Protein AF-A0A3M1L7I5-F1 (afdb_monomer_lite)

Sequence (144 aa):
MSPLSRLSFLVIAWKRLWTQRTLAVSIAVGMVVAVALGTSIPLYADAVNARRLRRELARDGRPPFALLFRYVGAWHGAVSWERYALLDDYLTAQGPATIGLPLRQTVRHVKTDNLQLFPATAAYADARRALGWVSLGFVTGFED

Structure (mmCIF, N/CA/C/O backbone):
data_AF-A0A3M1L7I5-F1
#
_entry.id   AF-A0A3M1L7I5-F1
#
loop_
_atom_site.group_PDB
_atom_site.id
_atom_site.type_symbol
_atom_site.label_atom_id
_atom_site.label_alt_id
_atom_site.label_comp_id
_atom_site.label_asym_id
_atom_site.label_entity_id
_atom_site.label_seq_id
_atom_site.pdbx_PDB_ins_code
_atom_site.Cartn_x
_atom_site.Cartn_y
_atom_site.Cartn_z
_atom_site.occupancy
_atom_site.B_iso_or_equiv
_atom_site.auth_seq_id
_atom_site.auth_comp_id
_atom_site.auth_asym_id
_atom_site.auth_atom_id
_atom_site.pdbx_PDB_model_num
ATOM 1 N N . MET A 1 1 ? 5.969 -11.773 49.114 1.00 52.16 1 MET A N 1
ATOM 2 C CA . MET A 1 1 ? 5.261 -10.472 49.213 1.00 52.16 1 MET A CA 1
ATOM 3 C C . MET A 1 1 ? 3.767 -10.743 49.129 1.00 52.16 1 MET A C 1
ATOM 5 O O . MET A 1 1 ? 3.302 -11.195 48.092 1.00 52.16 1 MET A O 1
ATOM 9 N N . SER A 1 2 ? 3.060 -10.609 50.251 1.00 52.78 2 SER A N 1
ATOM 10 C CA . SER A 1 2 ? 1.689 -11.096 50.441 1.00 52.78 2 SER A CA 1
ATOM 11 C C . SER A 1 2 ? 0.651 -10.326 49.598 1.00 52.78 2 SER A C 1
ATOM 13 O O . SER A 1 2 ? 0.789 -9.116 49.412 1.00 52.78 2 SER A O 1
ATOM 15 N N . PRO A 1 3 ? -0.415 -10.988 49.106 1.00 60.91 3 PRO A N 1
ATOM 16 C CA . PRO A 1 3 ? -1.470 -10.359 48.294 1.00 60.91 3 PRO A CA 1
ATOM 17 C C . PRO A 1 3 ? -2.248 -9.263 49.047 1.00 60.91 3 PRO A C 1
ATOM 19 O O . PRO A 1 3 ? -2.797 -8.355 48.427 1.00 60.91 3 PRO A O 1
ATOM 22 N N . LEU A 1 4 ? -2.225 -9.301 50.382 1.00 64.56 4 LEU A N 1
ATOM 23 C CA . LEU A 1 4 ? -2.857 -8.320 51.266 1.00 64.56 4 LEU A CA 1
ATOM 24 C C . LEU A 1 4 ? -2.199 -6.932 51.199 1.00 64.56 4 LEU A C 1
ATOM 26 O O . LEU A 1 4 ? -2.897 -5.930 51.329 1.00 64.56 4 LEU A O 1
ATOM 30 N N . SER A 1 5 ? -0.886 -6.836 50.942 1.00 66.88 5 SER A N 1
ATOM 31 C CA . SER A 1 5 ? -0.226 -5.523 50.871 1.00 66.88 5 SER A CA 1
ATOM 32 C C . SER A 1 5 ? -0.639 -4.744 49.621 1.00 66.88 5 SER A C 1
ATOM 34 O O . SER A 1 5 ? -0.869 -3.540 49.696 1.00 66.88 5 SER A O 1
ATOM 36 N N . ARG A 1 6 ? -0.819 -5.436 48.487 1.00 69.06 6 ARG A N 1
ATOM 37 C CA . ARG A 1 6 ? -1.236 -4.836 47.206 1.00 69.06 6 ARG A CA 1
ATOM 38 C C . ARG A 1 6 ? -2.614 -4.182 47.302 1.00 69.06 6 ARG A C 1
ATOM 40 O O . ARG A 1 6 ? -2.813 -3.100 46.757 1.00 69.06 6 ARG A O 1
ATOM 47 N N . LEU A 1 7 ? -3.535 -4.811 48.032 1.00 76.00 7 LEU A N 1
ATOM 48 C CA . LEU A 1 7 ? -4.880 -4.282 48.256 1.00 76.00 7 LEU A CA 1
ATOM 49 C C . LEU A 1 7 ? -4.852 -3.019 49.128 1.00 76.00 7 LEU A C 1
ATOM 51 O O . LEU A 1 7 ? -5.510 -2.035 48.794 1.00 76.00 7 LEU A O 1
ATOM 55 N N . SER A 1 8 ? -4.033 -2.993 50.184 1.00 75.44 8 SER A N 1
ATOM 56 C CA . SER A 1 8 ? -3.905 -1.818 51.060 1.00 75.44 8 SER A CA 1
ATOM 57 C C . SER A 1 8 ? -3.352 -0.590 50.333 1.00 75.44 8 SER A C 1
ATOM 59 O O . SER A 1 8 ? -3.867 0.514 50.515 1.00 75.44 8 SER A O 1
ATOM 61 N N . PHE A 1 9 ? -2.352 -0.766 49.461 1.00 77.19 9 PHE A N 1
ATOM 62 C CA . PHE A 1 9 ? -1.843 0.333 48.632 1.00 77.19 9 PHE A CA 1
ATOM 63 C C . PHE A 1 9 ? -2.921 0.904 47.700 1.00 77.19 9 PHE A C 1
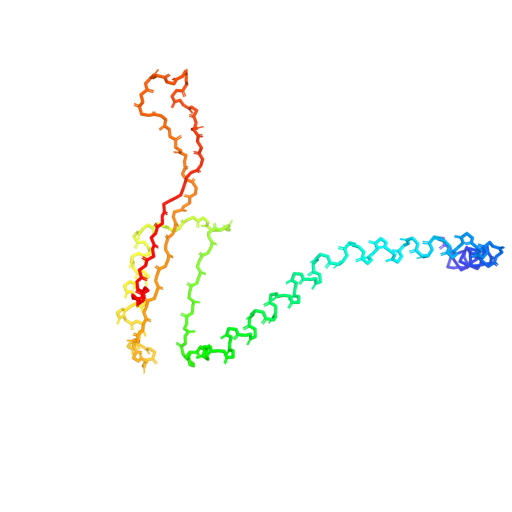ATOM 65 O O . PHE A 1 9 ? -3.021 2.124 47.559 1.00 77.19 9 PHE A O 1
ATOM 72 N N . LEU A 1 10 ? -3.762 0.043 47.115 1.00 78.44 10 LEU A N 1
ATOM 73 C CA . LEU A 1 10 ? -4.840 0.453 46.214 1.00 78.44 10 LEU A CA 1
ATOM 74 C C . LEU A 1 10 ? -5.903 1.296 46.936 1.00 78.44 10 LEU A C 1
ATOM 76 O O . LEU A 1 10 ? -6.328 2.334 46.432 1.00 78.44 10 LEU A O 1
ATOM 80 N N . VAL A 1 11 ? -6.286 0.888 48.149 1.00 79.62 11 VAL A N 1
ATOM 81 C CA . VAL A 1 11 ? -7.288 1.595 48.963 1.00 79.62 11 VAL A CA 1
ATOM 82 C C . VAL A 1 11 ? -6.779 2.970 49.409 1.00 79.62 11 VAL A C 1
ATOM 84 O O . VAL A 1 11 ? -7.521 3.952 49.356 1.00 79.62 11 VAL A O 1
ATOM 87 N N . ILE A 1 12 ? -5.506 3.074 49.805 1.00 79.06 12 ILE A N 1
ATOM 88 C CA . ILE A 1 12 ? -4.894 4.354 50.199 1.00 79.06 12 ILE A CA 1
ATOM 89 C C . ILE A 1 12 ? -4.791 5.297 48.992 1.00 79.06 12 ILE A C 1
ATOM 91 O O . ILE A 1 12 ? -5.131 6.477 49.106 1.00 79.06 12 ILE A O 1
ATOM 95 N N . ALA A 1 13 ? -4.379 4.785 47.828 1.00 77.62 13 ALA A N 1
ATOM 96 C CA . ALA A 1 13 ? -4.325 5.558 46.589 1.00 77.62 13 ALA A CA 1
ATOM 97 C C . ALA A 1 13 ? -5.715 6.069 46.173 1.00 77.62 13 ALA A C 1
ATOM 99 O O . ALA A 1 13 ? -5.861 7.245 45.838 1.00 77.62 13 ALA A O 1
ATOM 100 N N . TRP A 1 14 ? -6.744 5.223 46.275 1.00 79.69 14 TRP A N 1
ATOM 101 C CA . TRP A 1 14 ? -8.132 5.591 45.990 1.00 79.69 14 TRP A CA 1
ATOM 102 C C . TRP A 1 14 ? -8.645 6.698 46.918 1.00 79.69 14 TRP A C 1
ATOM 104 O O . TRP A 1 14 ? -9.191 7.705 46.460 1.00 79.69 14 TRP A O 1
ATOM 114 N N . LYS A 1 15 ? -8.412 6.559 48.229 1.00 79.75 15 LYS A N 1
ATOM 115 C CA . LYS A 1 15 ? -8.812 7.562 49.225 1.00 79.75 15 LYS A CA 1
ATOM 116 C C . LYS A 1 15 ? -8.095 8.897 48.994 1.00 79.75 15 LYS A C 1
ATOM 118 O O . LYS A 1 15 ? -8.724 9.947 49.087 1.00 79.75 15 LYS A O 1
ATOM 123 N N . ARG A 1 16 ? -6.811 8.857 48.616 1.00 77.62 16 ARG A N 1
ATOM 124 C CA . ARG A 1 16 ? -6.010 10.042 48.270 1.00 77.62 16 ARG A CA 1
ATOM 125 C C . ARG A 1 16 ? -6.534 10.753 47.018 1.00 77.62 16 ARG A C 1
ATOM 127 O O . ARG A 1 16 ? -6.605 11.981 47.021 1.00 77.62 16 ARG A O 1
ATOM 134 N N . LEU A 1 17 ? -6.957 10.004 45.995 1.00 76.81 17 LEU A N 1
ATOM 135 C CA . LEU A 1 17 ? -7.600 10.558 44.796 1.00 76.81 17 LEU A CA 1
AT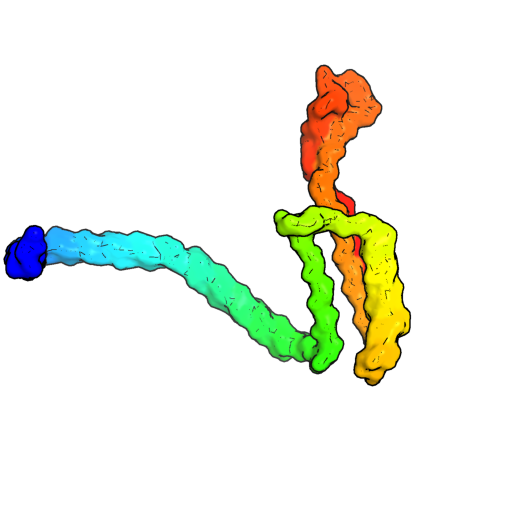OM 136 C C . LEU A 1 17 ? -8.891 11.320 45.146 1.00 76.81 17 LEU A C 1
ATOM 138 O O . LEU A 1 17 ? -9.171 12.377 44.587 1.00 76.81 17 LEU A O 1
ATOM 142 N N . TRP A 1 18 ? -9.659 10.799 46.107 1.00 75.25 18 TRP A N 1
ATOM 143 C CA . TRP A 1 18 ? -10.915 11.396 46.564 1.00 75.25 18 TRP A CA 1
ATOM 144 C C . TRP A 1 18 ? -10.746 12.657 47.418 1.00 75.25 18 TRP A C 1
ATOM 146 O O . TRP A 1 18 ? -11.664 13.475 47.450 1.00 75.25 18 TRP A O 1
ATOM 156 N N . THR A 1 19 ? -9.610 12.838 48.097 1.00 76.31 19 THR A N 1
ATOM 157 C CA . THR A 1 19 ? -9.334 14.042 48.900 1.00 76.31 19 THR A CA 1
ATOM 158 C C . THR A 1 19 ? -8.922 15.240 48.032 1.00 76.31 19 THR A C 1
ATOM 160 O O . THR A 1 19 ? -9.259 16.370 48.368 1.00 76.31 19 THR A O 1
ATOM 163 N N . GLN A 1 20 ? -8.258 15.020 46.888 1.00 80.31 20 GLN A N 1
ATOM 164 C CA . GLN A 1 20 ? -7.816 16.080 45.962 1.00 80.31 20 GLN A CA 1
ATOM 165 C C . GLN A 1 20 ? -8.598 16.056 44.637 1.00 80.31 20 GLN A C 1
ATOM 167 O O . GLN A 1 20 ? -8.030 15.899 43.555 1.00 80.31 20 GLN A O 1
ATOM 172 N N . ARG A 1 21 ? -9.925 16.219 44.725 1.00 79.94 21 ARG A N 1
ATOM 173 C CA . ARG A 1 21 ? -10.854 16.054 43.588 1.00 79.94 21 ARG A CA 1
ATOM 174 C C . ARG A 1 21 ? -10.548 16.964 42.398 1.00 79.94 21 ARG A C 1
ATOM 176 O O . ARG A 1 21 ? -10.619 16.511 41.264 1.00 79.94 21 ARG A O 1
ATOM 183 N N . THR A 1 22 ? -10.186 18.221 42.635 1.00 84.62 22 THR A N 1
ATOM 184 C CA . THR A 1 22 ? -9.917 19.194 41.561 1.00 84.62 22 THR A CA 1
ATOM 185 C C . THR A 1 22 ? -8.661 18.842 40.770 1.00 84.62 22 THR A C 1
ATOM 187 O O . THR A 1 22 ? -8.702 18.796 39.546 1.00 84.62 22 THR A O 1
ATOM 190 N N . LEU A 1 23 ? -7.566 18.507 41.458 1.00 85.19 23 LEU A N 1
ATOM 191 C CA . LEU A 1 23 ? -6.320 18.082 40.820 1.00 85.19 23 LEU A CA 1
ATOM 192 C C . LEU A 1 23 ? -6.500 16.766 40.051 1.00 85.19 23 LEU A C 1
ATOM 194 O O . LEU A 1 23 ? -6.039 16.646 38.918 1.00 85.19 23 LEU A O 1
ATOM 198 N N . ALA A 1 24 ? -7.206 15.799 40.646 1.00 86.81 24 ALA A N 1
ATOM 199 C CA . ALA A 1 24 ? -7.503 14.524 40.000 1.00 86.81 24 ALA A CA 1
ATOM 200 C C . ALA A 1 24 ? -8.321 14.713 38.710 1.00 86.81 24 ALA A C 1
ATOM 202 O O . ALA A 1 24 ? -8.017 14.087 37.696 1.00 86.81 24 ALA A O 1
ATOM 203 N N . VAL A 1 25 ? -9.310 15.615 38.724 1.00 88.44 25 VAL A N 1
ATOM 204 C CA . VAL A 1 25 ? -10.103 15.956 37.535 1.00 88.44 25 VAL A CA 1
ATOM 205 C C . VAL A 1 25 ? -9.241 16.626 36.465 1.00 88.44 25 VAL A C 1
ATOM 207 O O . VAL A 1 25 ? -9.309 16.215 35.311 1.00 88.44 25 VAL A O 1
ATOM 210 N N . SER A 1 26 ? -8.383 17.588 36.818 1.00 91.56 26 SER A N 1
ATOM 211 C CA . SER A 1 26 ? -7.495 18.243 35.843 1.00 91.56 26 SER A CA 1
ATOM 212 C C . SER A 1 26 ? -6.550 17.256 35.154 1.00 91.56 26 SER A C 1
ATOM 214 O O . SER A 1 26 ? -6.368 17.320 33.939 1.00 91.56 26 SER A O 1
ATOM 216 N N . ILE A 1 27 ? -5.987 16.303 35.906 1.00 91.44 27 ILE A N 1
ATOM 217 C CA . ILE A 1 27 ? -5.134 15.244 35.347 1.00 91.44 27 ILE A CA 1
ATOM 218 C C . ILE A 1 27 ? -5.949 14.323 34.432 1.00 91.44 27 ILE A C 1
ATOM 220 O O . ILE A 1 27 ? -5.493 13.996 33.338 1.00 91.44 27 ILE A O 1
ATOM 224 N N . ALA A 1 28 ? -7.161 13.935 34.838 1.00 92.81 28 ALA A N 1
ATOM 225 C CA . ALA A 1 28 ? -8.036 13.100 34.019 1.00 92.81 28 ALA A CA 1
ATOM 226 C C . ALA A 1 28 ? -8.408 13.787 32.695 1.00 92.81 28 ALA A C 1
ATOM 228 O O . ALA A 1 28 ? -8.316 13.169 31.637 1.00 92.81 28 ALA A O 1
ATOM 229 N N . VAL A 1 29 ? -8.757 15.077 32.734 1.00 96.62 29 VAL A N 1
ATOM 230 C CA . VAL A 1 29 ? -9.045 15.873 31.532 1.00 96.62 29 VAL A CA 1
ATOM 231 C C . VAL A 1 29 ? -7.811 15.961 30.635 1.00 96.62 29 VAL A C 1
ATOM 233 O O . VAL A 1 29 ? -7.917 15.698 29.440 1.00 96.62 29 VAL A O 1
ATOM 236 N N . GLY A 1 30 ? -6.633 16.250 31.197 1.00 96.19 30 GLY A N 1
ATOM 237 C CA . GLY A 1 30 ? -5.382 16.280 30.436 1.00 96.19 30 GLY A CA 1
ATOM 238 C C . GLY A 1 30 ? -5.069 14.944 29.756 1.00 96.19 30 GLY A C 1
ATOM 239 O O . GLY A 1 30 ? -4.708 14.921 28.582 1.00 96.19 30 GLY A O 1
ATOM 240 N N . MET A 1 31 ? -5.285 13.827 30.459 1.00 96.25 31 MET A N 1
ATOM 241 C CA . MET A 1 31 ? -5.107 12.476 29.921 1.00 96.25 31 MET A CA 1
ATOM 242 C C . MET A 1 31 ? -6.060 12.206 28.748 1.00 96.25 31 MET A C 1
ATOM 244 O O . MET A 1 31 ? -5.629 11.723 27.703 1.00 96.25 31 MET A O 1
ATOM 248 N N . VAL A 1 32 ? -7.343 12.554 28.892 1.00 97.12 32 VAL A N 1
ATOM 249 C CA . VAL A 1 32 ? -8.346 12.389 27.827 1.00 97.12 32 VAL A CA 1
ATOM 250 C C . VAL A 1 32 ? -7.984 13.229 26.607 1.00 97.12 32 VAL A C 1
ATOM 252 O O . VAL A 1 32 ? -8.001 12.714 25.492 1.00 97.12 32 VAL A O 1
ATOM 255 N N . VAL A 1 33 ? -7.608 14.495 26.806 1.00 97.62 33 VAL A N 1
ATOM 256 C CA . VAL A 1 33 ? -7.205 15.392 25.714 1.00 97.62 33 VAL A CA 1
ATOM 257 C C . VAL A 1 33 ? -5.962 14.858 25.000 1.00 97.62 33 VAL A C 1
ATOM 259 O O . VAL A 1 33 ? -5.947 14.806 23.773 1.00 97.62 33 VAL A O 1
ATOM 262 N N . ALA A 1 34 ? -4.947 14.399 25.736 1.00 97.00 34 ALA A N 1
ATOM 263 C CA . ALA A 1 34 ? -3.735 13.833 25.147 1.00 97.00 34 ALA A CA 1
ATOM 264 C C . ALA A 1 34 ? -4.033 12.589 24.290 1.00 97.00 34 ALA A C 1
ATOM 266 O O . ALA A 1 34 ? -3.553 12.484 23.160 1.00 97.00 34 ALA A O 1
ATOM 267 N N . VAL A 1 35 ? -4.869 11.673 24.790 1.00 96.81 35 VAL A N 1
ATOM 268 C CA . VAL A 1 35 ? -5.282 10.471 24.047 1.00 96.81 35 VAL A CA 1
ATOM 269 C C . VAL A 1 35 ? -6.126 10.837 22.825 1.00 96.81 35 VAL A C 1
ATOM 271 O O . VAL A 1 35 ? -5.900 10.296 21.742 1.00 96.81 35 VAL A O 1
ATOM 274 N N . ALA A 1 36 ? -7.065 11.775 22.961 1.00 96.50 36 ALA A N 1
ATOM 275 C CA . ALA A 1 36 ? -7.901 12.234 21.855 1.00 96.50 36 ALA A CA 1
ATOM 276 C C . ALA A 1 36 ? -7.057 12.857 20.734 1.00 96.50 36 ALA A C 1
ATOM 278 O O . ALA A 1 36 ? -7.234 12.518 19.566 1.00 96.50 36 ALA A O 1
ATOM 279 N N . LEU A 1 37 ? -6.090 13.712 21.077 1.00 96.38 37 LEU A N 1
ATOM 280 C CA . LEU A 1 37 ? -5.184 14.318 20.101 1.00 96.38 37 LEU A CA 1
ATOM 281 C C . LEU A 1 37 ? -4.279 13.274 19.434 1.00 96.38 37 LEU A C 1
ATOM 283 O O . LEU A 1 37 ? -4.147 13.282 18.212 1.00 96.38 37 LEU A O 1
ATOM 287 N N . GLY A 1 38 ? -3.713 12.343 20.209 1.00 95.31 38 GLY A N 1
ATOM 288 C CA . GLY A 1 38 ? -2.858 11.279 19.675 1.00 95.31 38 GLY A CA 1
ATOM 289 C C . GLY A 1 38 ? -3.596 10.313 18.742 1.00 95.31 38 GLY A C 1
ATOM 290 O O . GLY A 1 38 ? -3.018 9.826 17.772 1.00 95.31 38 GLY A O 1
ATOM 291 N N . THR A 1 39 ? -4.883 10.063 18.995 1.00 96.19 39 THR A N 1
ATOM 292 C CA . THR A 1 39 ? -5.707 9.150 18.184 1.00 96.19 39 THR A CA 1
ATOM 293 C C . THR A 1 39 ? -6.447 9.838 17.037 1.00 96.19 39 THR A C 1
ATOM 295 O O . THR A 1 39 ? -6.828 9.158 16.088 1.00 96.19 39 THR A O 1
ATOM 298 N N . SER A 1 40 ? -6.600 11.166 17.062 1.00 94.62 40 SER A N 1
ATOM 299 C CA . SER A 1 40 ? -7.318 11.933 16.033 1.00 94.62 40 SER A CA 1
ATOM 300 C C . SER A 1 40 ? -6.746 11.726 14.626 1.00 94.62 40 SER A C 1
ATOM 302 O O . SER A 1 40 ? -7.496 11.471 13.685 1.00 94.62 40 SER A O 1
ATOM 304 N N . ILE A 1 41 ? -5.414 11.757 14.481 1.00 92.81 41 ILE A N 1
ATOM 305 C CA . ILE A 1 41 ? -4.745 11.582 13.181 1.00 92.81 41 ILE A CA 1
ATOM 306 C C . ILE A 1 41 ? -5.022 10.192 12.577 1.00 92.81 41 ILE A C 1
ATOM 308 O O . ILE A 1 41 ? -5.550 10.140 11.462 1.00 92.81 41 ILE A O 1
ATOM 312 N N . PRO A 1 42 ? -4.713 9.065 13.256 1.00 93.75 42 PRO A N 1
ATOM 313 C CA . PRO A 1 42 ? -4.986 7.745 12.693 1.00 93.75 42 PRO A CA 1
ATOM 314 C C . PRO A 1 42 ? -6.487 7.476 12.505 1.00 93.75 42 PRO A C 1
ATOM 316 O O . PRO A 1 42 ? -6.851 6.899 11.484 1.00 93.75 42 PRO A O 1
ATOM 319 N N . LEU A 1 43 ? -7.366 7.942 13.407 1.00 93.56 43 LEU A N 1
ATOM 320 C CA . LEU A 1 43 ? -8.824 7.805 13.241 1.00 93.56 43 LEU A CA 1
ATOM 321 C C . LEU A 1 43 ? -9.343 8.548 12.008 1.00 93.56 43 LEU A C 1
ATOM 323 O O . LEU A 1 43 ? -10.157 8.012 11.256 1.00 93.56 43 LEU A O 1
ATOM 327 N N . TYR A 1 44 ? -8.876 9.777 11.782 1.00 92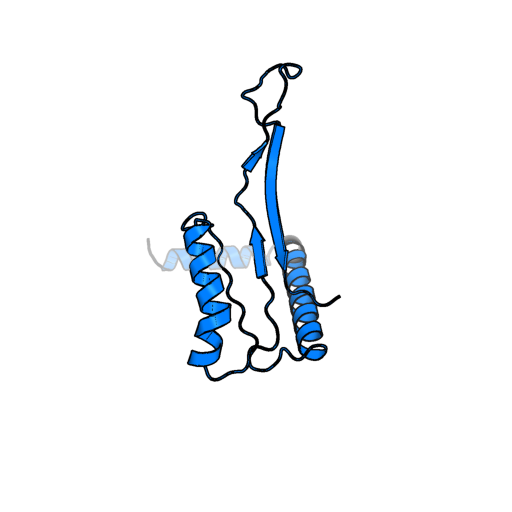.81 44 TYR A N 1
ATOM 328 C CA . TYR A 1 44 ? -9.241 10.545 10.596 1.00 92.81 44 TYR A CA 1
ATOM 329 C C . TYR A 1 44 ? -8.753 9.856 9.318 1.00 92.81 44 TYR A C 1
ATOM 331 O O . TYR A 1 44 ? -9.516 9.717 8.358 1.00 92.81 44 TYR A O 1
ATOM 339 N N . ALA A 1 45 ? -7.498 9.395 9.315 1.00 91.94 45 ALA A N 1
ATOM 340 C CA . ALA A 1 45 ? -6.917 8.688 8.181 1.00 91.94 45 ALA A CA 1
ATOM 341 C C . ALA A 1 45 ? -7.714 7.419 7.845 1.00 91.94 45 ALA A C 1
ATOM 343 O O . ALA A 1 45 ? -8.062 7.203 6.683 1.00 91.94 45 ALA A O 1
ATOM 344 N N . ASP A 1 46 ? -8.069 6.624 8.854 1.00 91.62 46 ASP A N 1
ATOM 345 C CA . ASP A 1 46 ? -8.873 5.415 8.681 1.00 91.62 46 ASP A CA 1
ATOM 346 C C . ASP A 1 46 ? -10.271 5.731 8.122 1.00 91.62 46 ASP A C 1
ATOM 348 O O . ASP A 1 46 ? -10.688 5.168 7.106 1.00 91.62 46 ASP A O 1
ATOM 352 N N . ALA A 1 47 ? -10.961 6.727 8.688 1.00 90.94 47 ALA A N 1
ATOM 353 C CA . ALA A 1 47 ? -12.292 7.131 8.238 1.00 90.94 47 ALA A CA 1
ATOM 354 C C . ALA A 1 47 ? -12.305 7.639 6.784 1.00 90.94 47 ALA A C 1
ATOM 356 O O . ALA A 1 47 ? -13.198 7.288 6.002 1.00 90.94 47 ALA A O 1
ATOM 357 N N . VAL A 1 48 ? -11.319 8.452 6.387 1.00 90.69 48 VAL A N 1
ATOM 358 C CA . VAL A 1 48 ? -11.207 8.945 5.005 1.00 90.69 48 VAL A CA 1
ATOM 359 C C . VAL A 1 48 ? -10.869 7.809 4.047 1.00 90.69 48 VAL A C 1
ATOM 361 O O . VAL A 1 48 ? -11.493 7.728 2.984 1.00 90.69 48 VAL A O 1
ATOM 364 N N . ASN A 1 49 ? -9.945 6.919 4.414 1.00 81.19 49 ASN A N 1
ATOM 365 C CA . ASN A 1 49 ? -9.566 5.770 3.592 1.00 81.19 49 ASN A CA 1
ATOM 366 C C . ASN A 1 49 ? -10.742 4.815 3.388 1.00 81.19 49 ASN A C 1
ATOM 368 O O . ASN A 1 49 ? -11.062 4.484 2.248 1.00 81.19 49 ASN A O 1
ATOM 372 N N . ALA A 1 50 ? -11.459 4.455 4.455 1.00 82.56 50 ALA A N 1
ATOM 373 C CA . ALA A 1 50 ? -12.649 3.614 4.375 1.00 82.56 50 ALA A CA 1
ATOM 374 C C . ALA A 1 50 ? -13.748 4.264 3.521 1.00 82.56 50 ALA A C 1
ATOM 376 O O . ALA A 1 50 ? -14.384 3.605 2.695 1.00 82.56 50 ALA A O 1
ATOM 377 N N . ARG A 1 51 ? -13.956 5.580 3.664 1.00 85.31 51 ARG A N 1
ATOM 378 C CA . ARG A 1 51 ? -14.933 6.321 2.856 1.00 85.31 51 ARG A CA 1
ATOM 379 C C . ARG A 1 51 ? -14.511 6.435 1.391 1.00 85.31 51 ARG A C 1
ATOM 381 O O . ARG A 1 51 ? -15.387 6.484 0.532 1.00 85.31 51 ARG A O 1
ATOM 388 N N . ARG A 1 52 ? -13.214 6.554 1.089 1.00 83.00 52 ARG A N 1
ATOM 389 C CA . ARG A 1 52 ? -12.705 6.514 -0.292 1.00 83.00 52 ARG A CA 1
ATOM 390 C C . ARG A 1 52 ? -12.906 5.123 -0.871 1.00 83.0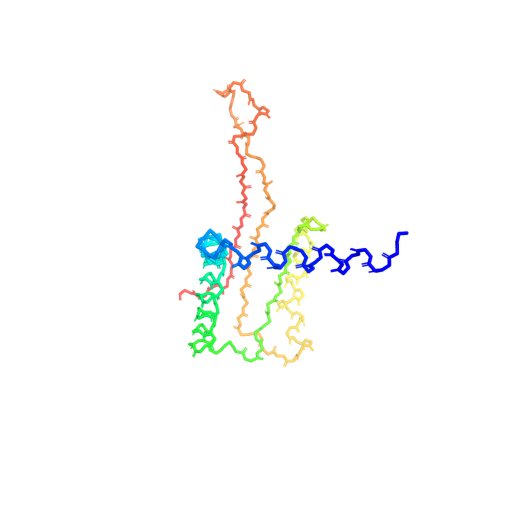0 52 ARG A C 1
ATOM 392 O O . ARG A 1 52 ? -13.599 5.007 -1.868 1.00 83.00 52 ARG A O 1
ATOM 399 N N . LEU A 1 53 ? -12.447 4.082 -0.181 1.00 79.69 53 LEU A N 1
ATOM 400 C CA . LEU A 1 53 ? -12.583 2.695 -0.621 1.00 79.69 53 LEU A CA 1
ATOM 401 C C . LEU A 1 53 ? -14.042 2.317 -0.913 1.00 79.69 53 LEU A C 1
ATOM 403 O O . LEU A 1 53 ? -14.330 1.783 -1.976 1.00 79.69 53 LEU A O 1
ATOM 407 N N . ARG A 1 54 ? -14.981 2.648 -0.016 1.00 80.75 54 ARG A N 1
ATOM 408 C CA . ARG A 1 54 ? -16.417 2.402 -0.239 1.00 80.75 54 ARG A CA 1
ATOM 409 C C . ARG A 1 54 ? -16.982 3.184 -1.425 1.00 80.75 54 ARG A C 1
ATOM 411 O O . ARG A 1 54 ? -17.853 2.669 -2.110 1.00 80.75 54 ARG A O 1
ATOM 418 N N . ARG A 1 55 ? -16.516 4.417 -1.655 1.00 80.50 55 ARG A N 1
ATOM 419 C CA . ARG A 1 55 ? -16.941 5.228 -2.806 1.00 80.50 55 ARG A CA 1
ATOM 420 C C . ARG A 1 55 ? -16.418 4.663 -4.121 1.00 80.50 55 ARG A C 1
ATOM 422 O O . ARG A 1 55 ? -17.198 4.600 -5.058 1.00 80.50 55 ARG A O 1
ATOM 429 N N . GLU A 1 56 ? -15.160 4.231 -4.165 1.00 75.56 56 GLU A N 1
ATOM 430 C CA . GLU A 1 56 ? -14.582 3.574 -5.345 1.00 75.56 56 GLU A CA 1
ATOM 431 C C . GLU A 1 56 ? -15.307 2.258 -5.642 1.00 75.56 56 GLU A C 1
ATOM 433 O O . GLU A 1 56 ? -15.759 2.051 -6.757 1.00 75.56 56 GLU A O 1
ATOM 438 N N . LEU A 1 57 ? -15.534 1.416 -4.624 1.00 72.12 57 LEU A N 1
ATOM 439 C CA . LEU A 1 57 ? -16.270 0.153 -4.784 1.00 72.12 57 LEU A CA 1
ATOM 440 C C . LEU A 1 57 ? -17.738 0.346 -5.205 1.00 72.12 57 LEU A C 1
ATOM 442 O O . LEU A 1 57 ? -18.310 -0.554 -5.811 1.00 72.12 57 LEU A O 1
ATOM 446 N N . ALA A 1 58 ? -18.360 1.475 -4.845 1.00 73.31 58 ALA A N 1
ATOM 447 C CA . ALA A 1 58 ? -19.744 1.786 -5.203 1.00 73.31 58 ALA A CA 1
ATOM 448 C C . ALA A 1 58 ? -19.887 2.477 -6.570 1.00 73.31 58 ALA A C 1
ATOM 450 O O . ALA A 1 58 ? -20.954 2.382 -7.170 1.00 73.31 58 ALA A O 1
ATOM 451 N N . ARG A 1 59 ? -18.860 3.202 -7.036 1.00 65.62 59 ARG A N 1
ATOM 452 C CA . ARG A 1 59 ? -18.844 3.839 -8.364 1.00 65.62 59 ARG A CA 1
ATOM 453 C C . ARG A 1 59 ? -18.429 2.863 -9.447 1.00 65.62 59 ARG A C 1
ATOM 455 O O . ARG A 1 59 ? -19.162 2.691 -10.411 1.00 65.62 59 ARG A O 1
ATOM 462 N N . ASP A 1 60 ? -17.314 2.189 -9.219 1.00 63.06 60 ASP A N 1
ATOM 463 C CA . ASP A 1 60 ? -16.778 1.178 -10.107 1.00 63.06 60 ASP A CA 1
ATOM 464 C C . ASP A 1 60 ? -16.871 -0.135 -9.355 1.00 63.06 60 ASP A C 1
ATOM 466 O O . ASP A 1 60 ? -15.960 -0.539 -8.624 1.00 63.06 60 ASP A O 1
ATOM 470 N N . GLY A 1 61 ? -18.032 -0.782 -9.486 1.00 60.12 61 GLY A N 1
ATOM 471 C CA . GLY A 1 61 ? -18.196 -2.161 -9.060 1.00 60.12 61 GLY A CA 1
ATOM 472 C C . GLY A 1 61 ? -17.099 -2.965 -9.735 1.00 60.12 61 GLY A C 1
ATOM 473 O O . GLY A 1 61 ? -17.213 -3.275 -10.920 1.00 60.12 61 GLY A O 1
ATOM 474 N N . ARG A 1 62 ? -16.003 -3.222 -9.004 1.00 63.62 62 ARG A N 1
ATOM 475 C CA . ARG A 1 62 ? -14.868 -3.990 -9.515 1.00 63.62 62 ARG A CA 1
ATOM 476 C C . ARG A 1 62 ? -15.464 -5.221 -10.179 1.00 63.62 62 ARG A C 1
ATOM 478 O O . ARG A 1 62 ? -16.229 -5.917 -9.502 1.00 63.62 62 ARG A O 1
ATOM 485 N N . PRO A 1 63 ? -15.184 -5.466 -11.471 1.00 66.44 63 PRO A N 1
ATOM 486 C CA . PRO A 1 63 ? -15.795 -6.585 -12.156 1.00 66.44 63 PRO A CA 1
ATOM 487 C C . PRO A 1 63 ? -15.558 -7.840 -11.306 1.00 66.44 63 PRO A C 1
ATOM 489 O O . PRO A 1 63 ? -14.463 -7.970 -10.749 1.00 66.44 63 PRO A O 1
ATOM 492 N N . PRO A 1 64 ? -16.553 -8.735 -11.155 1.00 67.81 64 PRO A N 1
ATOM 493 C CA . PRO A 1 64 ? -16.542 -9.832 -10.176 1.00 67.81 64 PRO A CA 1
ATOM 494 C C . PRO A 1 64 ? -15.374 -10.834 -10.305 1.00 67.81 64 PRO A C 1
ATOM 496 O O . PRO A 1 64 ? -15.300 -11.790 -9.544 1.00 67.81 64 PRO A O 1
ATOM 499 N N . PHE A 1 65 ? -14.424 -10.591 -11.211 1.00 74.25 65 PHE A N 1
ATOM 500 C CA . PHE A 1 65 ? -13.218 -11.375 -11.452 1.00 74.25 65 PHE A CA 1
ATOM 501 C C . PHE A 1 65 ? -11.964 -10.501 -11.673 1.00 74.25 65 PHE A C 1
ATOM 503 O O . PHE A 1 65 ? -11.058 -10.872 -12.415 1.00 74.25 65 PHE A O 1
ATOM 510 N N . ALA A 1 66 ? -11.895 -9.326 -11.040 1.00 80.12 66 ALA A N 1
ATOM 511 C CA . ALA A 1 66 ? -10.694 -8.491 -11.034 1.00 80.12 66 ALA A CA 1
ATOM 512 C C . ALA A 1 66 ? -9.646 -9.045 -10.051 1.00 80.12 66 ALA A C 1
ATOM 514 O O . ALA A 1 66 ? -9.763 -8.874 -8.834 1.00 80.12 66 ALA A O 1
ATOM 515 N N . LEU A 1 67 ? -8.606 -9.694 -10.577 1.00 81.75 67 LEU A N 1
ATOM 516 C CA . LEU A 1 67 ? -7.491 -10.224 -9.790 1.00 81.75 67 LEU A CA 1
ATOM 517 C C . LEU A 1 67 ? -6.325 -9.227 -9.773 1.00 81.75 67 LEU A C 1
ATOM 519 O O . LEU A 1 67 ? -5.853 -8.797 -10.822 1.00 81.75 67 LEU A O 1
ATOM 523 N N . LEU A 1 68 ? -5.846 -8.874 -8.575 1.00 85.75 68 LEU A N 1
ATOM 524 C CA . LEU A 1 68 ? -4.665 -8.029 -8.386 1.00 85.75 68 LEU A CA 1
ATOM 525 C C . LEU A 1 68 ? -3.524 -8.856 -7.794 1.00 85.75 68 LEU A C 1
ATOM 527 O O . LEU A 1 68 ? -3.572 -9.243 -6.627 1.00 85.75 68 LEU A O 1
ATOM 531 N N . PHE A 1 69 ? -2.467 -9.047 -8.577 1.00 87.25 69 PHE A N 1
ATOM 532 C CA . PHE A 1 69 ? -1.222 -9.647 -8.112 1.00 87.25 69 PHE A CA 1
ATOM 533 C C . PHE A 1 69 ? -0.224 -8.539 -7.779 1.00 87.25 69 PHE A C 1
ATOM 535 O O . PHE A 1 69 ? 0.111 -7.717 -8.630 1.00 87.25 69 PHE A O 1
ATOM 542 N N . ARG A 1 70 ? 0.244 -8.491 -6.527 1.00 89.44 70 ARG A N 1
ATOM 543 C CA . ARG A 1 70 ? 1.220 -7.493 -6.073 1.00 89.44 70 ARG A CA 1
ATOM 544 C C . ARG A 1 70 ? 2.383 -8.168 -5.364 1.00 89.44 70 ARG A C 1
ATOM 546 O O . ARG A 1 70 ? 2.196 -8.795 -4.326 1.00 89.44 70 ARG A O 1
ATOM 553 N N . TYR A 1 71 ? 3.585 -7.946 -5.881 1.00 88.00 71 TYR A N 1
ATOM 554 C CA . TYR A 1 71 ? 4.829 -8.314 -5.220 1.00 88.00 71 TYR A CA 1
ATOM 555 C C . TYR A 1 71 ? 5.515 -7.064 -4.657 1.00 88.00 71 TYR A C 1
ATOM 557 O O . TYR A 1 71 ? 5.646 -6.054 -5.347 1.00 88.00 71 TYR A O 1
ATOM 565 N N . VAL A 1 72 ? 5.943 -7.122 -3.393 1.00 84.81 72 VAL A N 1
ATOM 566 C CA . VAL A 1 72 ? 6.724 -6.062 -2.739 1.00 84.81 72 VAL A CA 1
ATOM 567 C C . VAL A 1 72 ? 7.965 -6.702 -2.135 1.00 84.81 72 VAL A C 1
ATOM 569 O O . VAL A 1 72 ? 7.871 -7.459 -1.171 1.00 84.81 72 VAL A O 1
ATOM 572 N N . GLY A 1 73 ? 9.131 -6.374 -2.689 1.00 81.50 73 GLY A N 1
ATOM 573 C CA . GLY A 1 73 ? 10.417 -6.994 -2.353 1.00 81.50 73 GLY A CA 1
ATOM 574 C C . GLY A 1 73 ? 11.002 -6.649 -0.979 1.00 81.50 73 GLY A C 1
ATOM 575 O O . GLY A 1 73 ? 12.186 -6.874 -0.772 1.00 81.50 73 GLY A O 1
ATOM 576 N N . ALA A 1 74 ? 10.217 -6.122 -0.032 1.00 78.62 74 ALA A N 1
ATOM 577 C CA . ALA A 1 74 ? 10.727 -5.655 1.264 1.00 78.62 74 ALA A CA 1
ATOM 578 C C . ALA A 1 74 ? 11.422 -6.759 2.088 1.00 78.62 74 ALA A C 1
ATOM 580 O O . ALA A 1 74 ? 12.326 -6.462 2.859 1.00 78.62 74 ALA A O 1
ATOM 581 N N . TRP A 1 75 ? 11.006 -8.018 1.915 1.00 70.38 75 TRP A N 1
ATOM 582 C CA . TRP A 1 75 ? 11.520 -9.163 2.682 1.00 70.38 75 TRP A CA 1
ATOM 583 C C . TRP A 1 75 ? 12.395 -10.114 1.860 1.00 70.38 75 TRP A C 1
ATOM 585 O O . TRP A 1 75 ? 13.316 -10.715 2.398 1.00 70.38 75 TRP A O 1
ATOM 595 N N . HIS A 1 76 ? 12.111 -10.254 0.563 1.00 80.88 76 HIS A N 1
ATOM 596 C CA . HIS A 1 76 ? 12.742 -11.252 -0.313 1.00 80.88 76 HIS A CA 1
ATOM 597 C C . HIS A 1 76 ? 13.556 -10.619 -1.453 1.00 80.88 76 HIS A C 1
ATOM 599 O O . HIS A 1 76 ? 13.997 -11.318 -2.362 1.00 80.88 76 HIS A O 1
ATOM 605 N N . GLY A 1 77 ? 13.761 -9.300 -1.407 1.00 84.69 77 GLY A N 1
ATOM 606 C CA . GLY A 1 77 ? 14.508 -8.555 -2.413 1.00 84.69 77 GLY A CA 1
ATOM 607 C C . GLY A 1 77 ? 13.751 -8.354 -3.726 1.00 84.69 77 GLY A C 1
ATOM 608 O O . GLY A 1 77 ? 12.597 -8.769 -3.903 1.00 84.69 77 GLY A O 1
ATOM 609 N N . ALA A 1 78 ? 14.412 -7.663 -4.652 1.00 85.38 78 ALA A N 1
ATOM 610 C CA . ALA A 1 78 ? 13.897 -7.415 -5.991 1.00 85.38 78 ALA A CA 1
ATOM 611 C C . ALA A 1 78 ? 13.875 -8.702 -6.832 1.00 85.38 78 ALA A C 1
ATOM 613 O O . ALA A 1 78 ? 14.775 -9.537 -6.754 1.00 85.38 78 ALA A O 1
ATOM 614 N N . VAL A 1 79 ? 12.840 -8.849 -7.660 1.00 89.88 79 VAL A N 1
ATOM 615 C CA . VAL A 1 79 ? 12.735 -9.948 -8.630 1.00 89.88 79 VAL A CA 1
ATOM 616 C C . VAL A 1 79 ? 13.511 -9.559 -9.884 1.00 89.88 79 VAL A C 1
ATOM 618 O O . VAL A 1 79 ? 13.440 -8.411 -10.322 1.00 89.88 79 VAL A O 1
ATOM 621 N N . SER A 1 80 ? 14.257 -10.508 -10.454 1.00 90.00 80 SER A N 1
ATOM 622 C CA . SER A 1 80 ? 14.979 -10.276 -11.705 1.00 90.00 80 SER A CA 1
ATOM 623 C C . SER A 1 80 ? 14.010 -10.084 -12.874 1.00 90.00 80 SER A C 1
ATOM 625 O O . SER A 1 80 ? 12.879 -10.582 -12.856 1.00 90.00 80 SER A O 1
ATOM 627 N N . TRP A 1 81 ? 14.457 -9.377 -13.910 1.00 89.62 81 TRP A N 1
ATOM 628 C CA . TRP A 1 81 ? 13.627 -9.100 -15.081 1.00 89.62 81 TRP A CA 1
ATOM 629 C C . TRP A 1 81 ? 13.153 -10.384 -15.775 1.00 89.62 81 TRP A C 1
ATOM 631 O O . TRP A 1 81 ? 11.999 -10.476 -16.179 1.00 89.62 81 TRP A O 1
ATOM 641 N N . GLU A 1 82 ? 14.000 -11.411 -15.834 1.00 93.06 82 GLU A N 1
ATOM 642 C CA . GLU A 1 82 ? 13.699 -12.691 -16.483 1.00 93.06 82 GLU A CA 1
ATOM 643 C C . GLU A 1 82 ? 12.562 -13.424 -15.764 1.00 93.06 82 GLU A C 1
ATOM 645 O O . GLU A 1 82 ? 11.651 -13.953 -16.397 1.00 93.06 82 GLU A O 1
ATOM 650 N N . ARG A 1 83 ? 12.578 -13.418 -14.424 1.00 92.06 83 ARG A N 1
ATOM 651 C CA . ARG A 1 83 ? 11.507 -14.017 -13.614 1.00 92.06 83 ARG A CA 1
ATOM 652 C C . ARG A 1 83 ? 10.208 -13.232 -13.725 1.00 92.06 83 ARG A C 1
ATOM 654 O O . ARG A 1 83 ? 9.143 -13.840 -13.772 1.00 92.06 83 ARG A O 1
ATOM 661 N N . TYR A 1 84 ? 10.296 -11.902 -13.761 1.00 91.44 84 TYR A N 1
ATOM 662 C CA . TYR A 1 84 ? 9.133 -11.055 -13.999 1.00 91.44 84 TYR A CA 1
ATOM 663 C C . TYR A 1 84 ? 8.513 -11.342 -15.374 1.00 91.44 84 TYR A C 1
ATOM 665 O O . TYR A 1 84 ? 7.309 -11.556 -15.449 1.00 91.44 84 TYR A O 1
ATOM 673 N N . ALA A 1 85 ? 9.321 -11.413 -16.436 1.00 92.38 85 ALA A N 1
ATOM 674 C CA . ALA A 1 85 ? 8.844 -11.653 -17.796 1.00 92.38 85 ALA A CA 1
ATOM 675 C C . ALA A 1 85 ? 8.139 -13.012 -17.938 1.00 92.38 85 ALA A C 1
ATOM 677 O O . ALA A 1 85 ? 7.074 -13.087 -18.543 1.00 92.38 85 ALA A O 1
ATOM 678 N N . LEU A 1 86 ? 8.683 -14.069 -17.323 1.00 92.88 86 LEU A N 1
ATOM 679 C CA . LEU A 1 86 ? 8.041 -15.389 -17.285 1.00 92.88 86 LEU A CA 1
ATOM 680 C C . LEU A 1 86 ? 6.693 -15.364 -16.552 1.00 92.88 86 LEU A C 1
ATOM 682 O O . LEU A 1 86 ? 5.734 -15.998 -16.987 1.00 92.88 86 LEU A O 1
ATOM 686 N N . LEU A 1 87 ? 6.615 -14.636 -15.434 1.00 91.56 87 LEU A N 1
ATOM 687 C CA . LEU A 1 87 ? 5.367 -14.474 -14.692 1.00 91.56 87 LEU A CA 1
ATOM 688 C C . LEU A 1 87 ? 4.337 -13.676 -15.501 1.00 91.56 87 LEU A C 1
ATOM 690 O O . LEU A 1 87 ? 3.163 -14.036 -15.502 1.00 91.56 87 LEU A O 1
ATOM 694 N N . ASP A 1 88 ? 4.766 -12.610 -16.176 1.00 91.44 88 ASP A N 1
ATOM 695 C CA . ASP A 1 88 ? 3.889 -11.776 -16.996 1.00 91.44 88 ASP A CA 1
ATOM 696 C C . ASP A 1 88 ? 3.302 -12.560 -18.175 1.00 91.44 88 ASP A C 1
ATOM 698 O O . ASP A 1 88 ? 2.092 -12.527 -18.399 1.00 91.44 88 ASP A O 1
ATOM 702 N N . ASP A 1 89 ? 4.130 -13.339 -18.877 1.00 91.69 89 ASP A N 1
ATOM 703 C CA . ASP A 1 89 ? 3.677 -14.217 -19.961 1.00 91.69 89 ASP A CA 1
ATOM 704 C C . ASP A 1 89 ? 2.671 -15.258 -19.452 1.00 91.69 89 ASP A C 1
ATOM 706 O O . ASP A 1 89 ? 1.583 -15.418 -20.008 1.00 91.69 89 ASP A O 1
ATOM 710 N N . TYR A 1 90 ? 2.964 -15.896 -18.316 1.00 90.44 90 TYR A N 1
ATOM 711 C CA . TYR A 1 90 ? 2.034 -16.841 -17.707 1.00 90.44 90 TYR A CA 1
ATOM 712 C C . TYR A 1 90 ? 0.694 -16.182 -17.351 1.00 90.44 90 TYR A C 1
ATOM 714 O O . TYR A 1 90 ? -0.359 -16.725 -17.677 1.00 90.44 90 TYR A O 1
ATOM 722 N N . LEU A 1 91 ? 0.705 -15.010 -16.709 1.00 89.19 91 LEU A N 1
ATOM 723 C CA . LEU A 1 91 ? -0.517 -14.324 -16.278 1.00 89.19 91 LEU A CA 1
ATOM 724 C C . LEU A 1 91 ? -1.343 -13.766 -17.443 1.00 89.19 91 LEU A C 1
ATOM 726 O O . LEU A 1 91 ? -2.559 -13.632 -17.300 1.00 89.19 91 LEU A O 1
ATOM 730 N N . THR A 1 92 ? -0.715 -13.448 -18.575 1.00 87.94 92 THR A N 1
ATOM 731 C CA . THR A 1 92 ? -1.398 -12.851 -19.732 1.00 87.94 92 THR A CA 1
ATOM 732 C C . THR A 1 92 ? -1.816 -13.869 -20.790 1.00 87.94 92 THR A C 1
ATOM 734 O O . THR A 1 92 ? -2.901 -13.728 -21.351 1.00 87.94 92 THR A O 1
ATOM 737 N N . ALA A 1 93 ? -1.020 -14.912 -21.033 1.00 87.12 93 ALA A N 1
ATOM 738 C CA . ALA A 1 93 ? -1.294 -15.906 -22.070 1.00 87.12 93 ALA A CA 1
ATOM 739 C C . ALA A 1 93 ? -1.954 -17.183 -21.523 1.00 87.12 93 ALA A C 1
ATOM 741 O O . ALA A 1 93 ? -2.971 -17.635 -22.047 1.00 87.12 93 ALA A O 1
ATOM 742 N N . GLN A 1 94 ? -1.395 -17.777 -20.463 1.00 86.38 94 GLN A N 1
ATOM 743 C CA . GLN A 1 94 ? -1.756 -19.137 -20.021 1.00 86.38 94 GLN A CA 1
ATOM 744 C C . GLN A 1 94 ? -2.791 -19.149 -18.885 1.00 86.38 94 GLN A C 1
ATOM 746 O O . GLN A 1 94 ? -3.700 -19.985 -18.843 1.00 86.38 94 GLN A O 1
ATOM 751 N N . GLY A 1 95 ? -2.676 -18.198 -17.961 1.00 85.00 95 GLY A N 1
ATOM 752 C CA . GLY A 1 95 ? -3.532 -18.046 -16.789 1.00 85.00 95 GLY A CA 1
ATOM 753 C C . GLY A 1 95 ? -5.018 -17.889 -17.125 1.00 85.00 95 GLY A C 1
ATOM 754 O O . GLY A 1 95 ? -5.820 -18.651 -16.580 1.00 85.00 95 GLY A O 1
ATOM 755 N N . PRO A 1 96 ? -5.418 -16.981 -18.041 1.00 86.19 96 PRO A N 1
ATOM 756 C CA . PRO A 1 96 ? -6.828 -16.776 -18.379 1.00 86.19 96 PRO A CA 1
ATOM 757 C C . PRO A 1 96 ? -7.496 -18.046 -18.917 1.00 86.19 96 PRO A C 1
ATOM 759 O O . PRO A 1 96 ? -8.600 -18.394 -18.496 1.00 86.19 96 PRO A O 1
ATOM 762 N N . ALA A 1 97 ? -6.791 -18.789 -19.779 1.00 83.38 97 ALA A N 1
ATOM 763 C CA . ALA A 1 97 ? -7.264 -20.057 -20.328 1.00 83.38 97 ALA A CA 1
ATOM 764 C C . ALA A 1 97 ? -7.424 -21.138 -19.246 1.00 83.38 97 ALA A C 1
ATOM 766 O O . ALA A 1 97 ? -8.400 -21.882 -19.260 1.00 83.38 97 ALA A O 1
ATOM 767 N N . THR A 1 98 ? -6.507 -21.186 -18.276 1.00 85.06 98 THR A N 1
ATOM 768 C CA . THR A 1 98 ? -6.536 -22.163 -17.172 1.00 85.06 98 THR A CA 1
ATOM 769 C C . THR A 1 98 ? -7.686 -21.894 -16.198 1.00 85.06 98 THR A C 1
ATOM 771 O O . THR A 1 98 ? -8.315 -22.822 -15.700 1.00 85.06 98 THR A O 1
ATOM 774 N N . ILE A 1 99 ? -7.974 -20.617 -15.932 1.00 83.06 99 ILE A N 1
ATOM 775 C CA . ILE A 1 99 ? -9.060 -20.184 -15.039 1.00 83.06 99 ILE A CA 1
ATOM 776 C C . ILE A 1 99 ? -10.426 -20.244 -15.757 1.00 83.06 99 ILE A C 1
ATOM 778 O O . ILE A 1 99 ? -11.470 -20.237 -15.108 1.00 83.06 99 ILE A O 1
ATOM 782 N N . GLY A 1 100 ? -10.436 -20.333 -17.091 1.00 83.00 100 GLY A N 1
ATOM 783 C CA . GLY A 1 100 ? -11.656 -20.366 -17.900 1.00 83.00 100 GLY A CA 1
ATOM 784 C C . GLY A 1 100 ? -12.367 -19.013 -17.984 1.00 83.00 100 GLY A C 1
ATOM 785 O O . GLY A 1 100 ? -13.569 -18.965 -18.238 1.00 83.00 100 GLY A O 1
ATOM 786 N N . LEU A 1 101 ? -11.646 -17.910 -17.758 1.00 82.50 101 LEU A N 1
ATOM 787 C CA . LEU A 1 101 ? -12.198 -16.556 -17.788 1.00 82.50 101 LEU A CA 1
ATOM 788 C C . LEU A 1 101 ? -11.570 -15.744 -18.928 1.00 82.50 101 LEU A C 1
ATOM 790 O O . LEU A 1 101 ? -10.344 -15.721 -19.056 1.00 82.50 101 LEU A O 1
ATOM 794 N N . PRO A 1 102 ? -12.374 -15.042 -19.750 1.00 82.69 102 PRO A N 1
ATOM 795 C CA . PRO A 1 102 ? -11.839 -14.209 -20.817 1.00 82.69 102 PRO A CA 1
ATOM 796 C C . PRO A 1 102 ? -11.094 -13.005 -20.233 1.00 82.69 102 PRO A C 1
ATOM 798 O O . PRO A 1 102 ? -11.638 -12.255 -19.417 1.00 82.69 102 PRO A O 1
ATOM 801 N N . LEU A 1 103 ? -9.858 -12.793 -20.686 1.00 85.06 103 LEU A N 1
ATOM 802 C CA . LEU A 1 103 ? -9.060 -11.636 -20.300 1.00 85.06 103 LEU A CA 1
ATOM 803 C C . LEU A 1 103 ? -9.637 -10.372 -20.952 1.00 85.06 103 LEU A C 1
ATOM 805 O O . LEU A 1 103 ? -9.567 -10.206 -22.167 1.00 85.06 103 LEU A O 1
ATOM 809 N N . ARG A 1 104 ? -10.248 -9.497 -20.146 1.00 85.56 104 ARG A N 1
ATOM 810 C CA . ARG A 1 104 ? -10.844 -8.231 -20.614 1.00 85.56 104 ARG A CA 1
ATOM 811 C C . ARG A 1 104 ? -9.853 -7.073 -20.599 1.00 85.56 104 ARG A C 1
ATOM 813 O O . ARG A 1 104 ? -9.836 -6.283 -21.530 1.00 85.56 104 ARG A O 1
ATOM 820 N N . GLN A 1 105 ? -9.058 -6.980 -19.539 1.00 85.06 105 GLN A N 1
ATOM 821 C CA . GLN A 1 105 ? -8.106 -5.899 -19.326 1.00 85.06 105 GLN A CA 1
ATOM 822 C C . GLN A 1 105 ? -6.931 -6.414 -18.500 1.00 85.06 105 GLN A C 1
ATOM 824 O O . GLN A 1 105 ? -7.112 -7.198 -17.564 1.00 85.06 105 GLN A O 1
ATOM 829 N N . THR A 1 106 ? -5.733 -5.937 -18.825 1.00 88.00 106 THR A N 1
ATOM 830 C CA . THR A 1 106 ? -4.513 -6.224 -18.072 1.00 88.00 106 THR A CA 1
ATOM 831 C C . THR A 1 106 ? -3.767 -4.930 -17.833 1.00 88.00 106 THR A C 1
ATOM 833 O O . THR A 1 106 ? -3.307 -4.304 -18.780 1.00 88.00 106 THR A O 1
ATOM 836 N N . VAL A 1 107 ? -3.601 -4.564 -16.563 1.00 89.31 107 VAL A N 1
ATOM 837 C CA . VAL A 1 107 ? -2.788 -3.416 -16.155 1.00 89.31 107 VAL A CA 1
ATOM 838 C C . VAL A 1 107 ? -1.531 -3.931 -15.474 1.00 89.31 107 VAL A C 1
ATOM 840 O O . VAL A 1 107 ? -1.613 -4.739 -14.547 1.00 89.31 107 VAL A O 1
ATOM 843 N N . ARG A 1 108 ? -0.364 -3.450 -15.907 1.00 90.69 108 ARG A N 1
ATOM 844 C CA . ARG A 1 108 ? 0.931 -3.838 -15.329 1.00 90.69 108 ARG A CA 1
ATOM 845 C C . ARG A 1 108 ? 1.687 -2.611 -14.899 1.00 90.69 108 ARG A C 1
ATOM 847 O O . ARG A 1 108 ? 1.936 -1.736 -15.722 1.00 90.69 108 ARG A O 1
ATOM 854 N N . HIS A 1 109 ? 2.093 -2.588 -13.638 1.00 91.44 109 HIS A N 1
ATOM 855 C CA . HIS A 1 109 ? 2.992 -1.583 -13.095 1.00 91.44 109 HIS A CA 1
ATOM 856 C C . HIS A 1 109 ? 4.240 -2.279 -12.570 1.00 91.44 109 HIS A C 1
ATOM 858 O O . HIS A 1 109 ? 4.160 -3.127 -11.680 1.00 91.44 109 HIS A O 1
ATOM 864 N N . VAL A 1 110 ? 5.387 -1.890 -13.115 1.00 91.31 110 VAL A N 1
ATOM 865 C CA . VAL A 1 110 ? 6.694 -2.391 -12.698 1.00 91.31 110 VAL A CA 1
ATOM 866 C C . VAL A 1 110 ? 7.545 -1.217 -12.284 1.00 91.31 110 VAL A C 1
ATOM 868 O O . VAL A 1 110 ? 7.539 -0.172 -12.931 1.00 91.31 110 VAL A O 1
ATOM 871 N N . LYS A 1 111 ? 8.298 -1.411 -11.209 1.00 91.94 111 LYS A N 1
ATOM 872 C CA . LYS A 1 111 ? 9.239 -0.433 -10.694 1.00 91.94 111 LYS A CA 1
ATOM 873 C C . LYS A 1 111 ? 10.499 -1.157 -10.234 1.00 91.94 111 LYS A C 1
ATOM 875 O O . LYS A 1 111 ? 10.404 -2.192 -9.577 1.00 91.94 111 LYS A O 1
ATOM 880 N N . THR A 1 112 ? 11.660 -0.612 -10.571 1.00 89.62 112 THR A N 1
ATOM 881 C CA . THR A 1 112 ? 12.944 -1.068 -10.045 1.00 89.62 112 THR A CA 1
ATOM 882 C C . THR A 1 112 ? 13.059 -0.752 -8.558 1.00 89.62 112 THR A C 1
ATOM 884 O O . THR A 1 112 ? 12.343 0.098 -8.017 1.00 89.62 112 THR A O 1
ATOM 887 N N . ASP A 1 113 ? 14.027 -1.389 -7.906 1.00 87.56 113 ASP A N 1
ATOM 888 C CA . ASP A 1 113 ? 14.499 -0.902 -6.615 1.00 87.56 113 ASP A CA 1
ATOM 889 C C . ASP A 1 113 ? 15.134 0.497 -6.759 1.00 87.56 113 ASP A C 1
ATOM 891 O O . ASP A 1 113 ? 15.318 1.016 -7.870 1.00 87.56 113 ASP A O 1
ATOM 895 N N . ASN A 1 114 ? 15.447 1.123 -5.629 1.00 86.62 114 ASN A N 1
ATOM 896 C CA . ASN A 1 114 ? 16.144 2.397 -5.590 1.00 86.62 114 ASN A CA 1
ATOM 897 C C . ASN A 1 114 ? 17.581 2.226 -6.102 1.00 86.62 114 ASN A C 1
ATOM 899 O O . ASN A 1 114 ? 18.441 1.640 -5.448 1.00 86.62 114 ASN A O 1
ATOM 903 N N . LEU A 1 115 ? 17.839 2.787 -7.276 1.00 87.31 115 LEU A N 1
ATOM 904 C CA . LEU A 1 115 ? 19.142 2.873 -7.913 1.00 87.31 115 LEU A CA 1
ATOM 905 C C . LEU A 1 115 ? 19.870 4.133 -7.439 1.00 87.31 115 LEU A C 1
ATOM 907 O O . LEU A 1 115 ? 19.258 5.178 -7.217 1.00 87.31 115 LEU A O 1
ATOM 911 N N . GLN A 1 116 ? 21.191 4.052 -7.314 1.00 87.00 116 GLN A N 1
ATOM 912 C CA . GLN A 1 116 ? 22.026 5.220 -7.044 1.00 87.00 116 GLN A CA 1
ATOM 913 C C . GLN A 1 116 ? 22.374 5.924 -8.356 1.00 87.00 116 GLN A C 1
ATOM 915 O O . GLN A 1 116 ? 22.889 5.303 -9.285 1.00 87.00 116 GLN A O 1
ATOM 920 N N . LEU A 1 117 ? 22.100 7.225 -8.429 1.00 86.19 117 LEU A N 1
ATOM 921 C CA . LEU A 1 117 ? 22.475 8.060 -9.564 1.00 86.19 117 LEU A CA 1
ATOM 922 C C . LEU A 1 117 ? 23.890 8.606 -9.360 1.00 86.19 117 LEU A C 1
ATOM 924 O O . LEU A 1 117 ? 24.139 9.301 -8.377 1.00 86.19 117 LEU A O 1
ATOM 928 N N . PHE A 1 118 ? 24.794 8.340 -10.299 1.00 85.69 118 PHE A N 1
ATOM 929 C CA . PHE A 1 118 ? 26.167 8.850 -10.276 1.00 85.69 118 PHE A CA 1
ATOM 930 C C . PHE A 1 118 ? 26.379 9.920 -11.357 1.00 85.69 118 PHE A C 1
ATOM 932 O O . PHE A 1 118 ? 25.746 9.852 -12.415 1.00 85.69 118 PHE A O 1
ATOM 939 N N . PRO A 1 119 ? 27.243 10.922 -11.113 1.00 83.44 119 PRO A N 1
ATOM 940 C CA . PRO A 1 119 ? 27.551 11.944 -12.106 1.00 83.44 119 PRO A CA 1
ATOM 941 C C . PRO A 1 119 ? 28.343 11.350 -13.281 1.00 83.44 119 PRO A C 1
ATOM 943 O O . PRO A 1 119 ? 29.283 10.584 -13.085 1.00 83.44 119 PRO A O 1
ATOM 946 N N . ALA A 1 120 ? 27.989 11.738 -14.509 1.00 77.94 120 ALA A N 1
ATOM 947 C CA . ALA A 1 120 ? 28.640 11.243 -15.728 1.00 77.94 120 ALA A CA 1
ATOM 948 C C . ALA A 1 120 ? 29.990 11.923 -16.035 1.00 77.94 120 ALA A C 1
ATOM 950 O O . ALA A 1 120 ? 30.793 11.383 -16.791 1.00 77.94 120 ALA A O 1
ATOM 951 N N . THR A 1 121 ? 30.248 13.110 -15.477 1.00 69.19 121 THR A N 1
ATOM 952 C CA . THR A 1 121 ? 31.453 13.907 -15.750 1.00 69.19 121 THR A CA 1
ATOM 953 C C . THR A 1 121 ? 32.175 14.314 -14.468 1.00 69.19 121 THR A C 1
ATOM 955 O O . THR A 1 121 ? 31.564 14.545 -13.425 1.00 69.19 121 THR A O 1
ATOM 958 N N . ALA A 1 122 ? 33.498 14.472 -14.570 1.00 62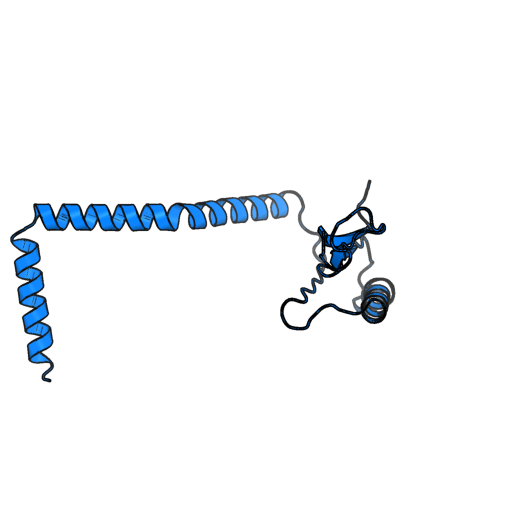.00 122 ALA A N 1
ATOM 959 C CA . ALA A 1 122 ? 34.395 14.880 -13.482 1.00 62.00 122 ALA A CA 1
ATOM 960 C C . ALA A 1 122 ? 34.204 16.338 -13.003 1.00 62.00 122 ALA A C 1
ATOM 962 O O . ALA A 1 122 ? 34.977 16.820 -12.182 1.00 62.00 122 ALA A O 1
ATOM 963 N N . ALA A 1 123 ? 33.182 17.050 -13.499 1.00 62.75 123 ALA A N 1
ATOM 964 C CA . ALA A 1 123 ? 32.806 18.380 -13.010 1.00 62.75 123 ALA A CA 1
ATOM 965 C C . ALA A 1 123 ? 32.287 18.348 -11.558 1.00 62.75 123 ALA A C 1
ATOM 967 O O . ALA A 1 123 ? 32.191 19.385 -10.904 1.00 62.75 123 ALA A O 1
ATOM 968 N N . TYR A 1 124 ? 31.965 17.156 -11.050 1.00 59.53 124 TYR A N 1
ATOM 969 C CA . TYR A 1 124 ? 31.594 16.921 -9.664 1.00 59.53 124 TYR A CA 1
ATOM 970 C C . TYR A 1 124 ? 32.811 16.443 -8.871 1.00 59.53 124 TYR A C 1
ATOM 972 O O . TYR A 1 124 ? 33.499 15.512 -9.283 1.00 59.53 124 TYR A O 1
ATOM 980 N N . ALA A 1 125 ? 33.044 17.069 -7.713 1.00 62.66 125 ALA A N 1
ATOM 981 C CA . ALA A 1 125 ? 34.231 16.863 -6.878 1.00 62.66 125 ALA A CA 1
ATOM 982 C C . ALA A 1 125 ? 34.450 15.407 -6.419 1.00 62.66 125 ALA A C 1
ATOM 984 O O . ALA A 1 125 ? 35.557 15.060 -6.017 1.00 62.66 125 ALA A O 1
ATOM 985 N N . ASP A 1 126 ? 33.416 14.560 -6.476 1.00 66.12 126 ASP A N 1
ATOM 986 C CA . ASP A 1 126 ? 33.507 13.150 -6.112 1.00 66.12 126 ASP A CA 1
ATOM 987 C C . ASP A 1 126 ? 32.580 12.284 -6.981 1.00 66.12 126 ASP A C 1
ATOM 989 O O . ASP A 1 126 ? 31.368 12.220 -6.769 1.00 66.12 126 ASP A O 1
ATOM 993 N N . ALA A 1 127 ? 33.158 11.599 -7.972 1.00 66.19 127 ALA A N 1
ATOM 994 C CA . ALA A 1 127 ? 32.427 10.719 -8.887 1.00 66.19 127 ALA A CA 1
ATOM 995 C C . ALA A 1 127 ? 31.870 9.450 -8.212 1.00 66.19 127 ALA A C 1
ATOM 997 O O . ALA A 1 127 ? 31.035 8.759 -8.794 1.00 66.19 127 ALA A O 1
ATOM 998 N N . ARG A 1 128 ? 32.315 9.130 -6.988 1.00 68.81 128 ARG A N 1
ATOM 999 C CA . ARG A 1 128 ? 31.827 7.977 -6.212 1.00 68.81 128 ARG A CA 1
ATOM 1000 C C . ARG A 1 128 ? 30.699 8.340 -5.255 1.00 68.81 128 ARG A C 1
ATOM 1002 O O . ARG A 1 128 ? 30.140 7.454 -4.610 1.00 68.81 128 ARG A O 1
ATOM 1009 N N . ARG A 1 129 ? 30.338 9.620 -5.160 1.00 74.62 129 ARG A N 1
ATOM 1010 C CA . ARG A 1 129 ? 29.208 10.065 -4.352 1.00 74.62 129 ARG A CA 1
ATOM 1011 C C . ARG A 1 129 ? 27.934 10.031 -5.187 1.00 74.62 129 ARG A C 1
ATOM 1013 O O . ARG A 1 129 ? 27.810 10.748 -6.177 1.00 74.62 129 ARG A O 1
ATOM 1020 N N . ALA A 1 130 ? 26.971 9.217 -4.757 1.00 77.75 130 ALA A N 1
ATOM 1021 C CA . ALA A 1 130 ? 25.648 9.200 -5.365 1.00 77.75 130 ALA A CA 1
ATOM 1022 C C . ALA A 1 130 ? 24.993 10.588 -5.234 1.00 77.75 130 ALA A C 1
ATOM 1024 O O . ALA A 1 130 ? 24.903 11.142 -4.135 1.00 77.75 130 ALA A O 1
ATOM 1025 N N . LEU A 1 131 ? 24.528 11.137 -6.357 1.00 82.44 131 LEU A N 1
ATOM 1026 C CA . LEU A 1 131 ? 23.767 12.387 -6.431 1.00 82.44 131 LEU A CA 1
ATOM 1027 C C . LEU A 1 131 ? 22.389 12.240 -5.777 1.00 82.44 131 LEU A C 1
ATOM 1029 O O . LEU A 1 131 ? 21.837 13.204 -5.254 1.00 82.44 131 LEU A O 1
ATOM 1033 N N . GLY A 1 132 ? 21.836 11.029 -5.803 1.00 84.94 132 GLY A N 1
ATOM 1034 C CA . GLY A 1 132 ? 20.553 10.715 -5.200 1.00 84.94 132 GLY A CA 1
ATOM 1035 C C . GLY A 1 132 ? 20.107 9.292 -5.501 1.00 84.94 132 GLY A C 1
ATOM 1036 O O . GLY A 1 132 ? 20.774 8.545 -6.218 1.00 84.94 132 GLY A O 1
ATOM 1037 N N . TRP A 1 133 ? 18.956 8.940 -4.941 1.00 88.31 133 TRP A N 1
ATOM 1038 C CA . TRP A 1 133 ? 18.283 7.672 -5.188 1.00 88.31 133 TRP A CA 1
ATOM 1039 C C . TRP A 1 133 ? 17.174 7.889 -6.208 1.00 88.31 133 TRP A C 1
ATOM 1041 O O . TRP A 1 133 ? 16.319 8.756 -6.027 1.00 88.31 133 TRP A O 1
ATOM 1051 N N . VAL A 1 134 ? 17.191 7.106 -7.277 1.00 91.25 134 VAL A N 1
ATOM 1052 C CA . VAL A 1 134 ? 16.212 7.158 -8.360 1.00 91.25 134 VAL A CA 1
ATOM 1053 C C . VAL A 1 134 ? 15.630 5.777 -8.587 1.00 91.25 134 VAL A C 1
ATOM 1055 O O . VAL A 1 134 ? 16.218 4.765 -8.231 1.00 91.25 134 VAL A O 1
ATOM 1058 N N . SER A 1 135 ? 14.452 5.715 -9.182 1.00 90.06 135 SER A N 1
ATOM 1059 C CA . SER A 1 135 ? 13.828 4.444 -9.530 1.00 90.06 135 SER A CA 1
ATOM 1060 C C . SER A 1 135 ? 13.165 4.596 -10.880 1.00 90.06 135 SER A C 1
ATOM 1062 O O . SER A 1 135 ? 12.618 5.657 -11.182 1.00 90.06 135 SER A O 1
ATOM 1064 N N . LEU A 1 136 ? 13.248 3.549 -11.686 1.00 90.31 136 LEU A N 1
ATOM 1065 C CA . LEU A 1 136 ? 12.650 3.509 -13.007 1.00 90.31 136 LEU A CA 1
ATOM 1066 C C . LEU A 1 136 ? 11.431 2.607 -12.944 1.00 90.31 136 LEU A C 1
ATOM 1068 O O . LEU A 1 136 ? 11.432 1.586 -12.262 1.00 90.31 136 LEU A O 1
ATOM 1072 N N . GLY A 1 137 ? 10.374 2.992 -13.635 1.00 91.12 137 GLY A N 1
ATOM 1073 C CA . GLY A 1 137 ? 9.169 2.194 -13.688 1.00 91.12 137 GLY A CA 1
ATOM 1074 C C . GLY A 1 137 ? 8.346 2.540 -14.905 1.00 91.12 137 GLY A C 1
ATOM 1075 O O . GLY A 1 137 ? 8.511 3.602 -15.503 1.00 91.12 137 GLY A O 1
ATOM 1076 N N . PHE A 1 138 ? 7.467 1.622 -15.263 1.00 91.56 138 PHE A N 1
ATOM 1077 C CA . PHE A 1 138 ? 6.522 1.807 -16.346 1.00 91.56 138 PHE A CA 1
ATOM 1078 C C . PHE A 1 138 ? 5.158 1.295 -15.914 1.00 91.56 138 PHE A C 1
ATOM 1080 O O . PHE A 1 138 ? 5.042 0.400 -15.067 1.00 91.56 138 PHE A O 1
ATOM 1087 N N . VAL A 1 139 ? 4.125 1.858 -16.529 1.00 92.06 139 VAL A N 1
ATOM 1088 C CA . VAL A 1 139 ? 2.775 1.320 -16.445 1.00 92.06 139 VAL A CA 1
ATOM 1089 C C . VAL A 1 139 ? 2.260 1.076 -17.853 1.00 92.06 139 VAL A C 1
ATOM 1091 O O . VAL A 1 139 ? 2.496 1.883 -18.746 1.00 92.06 139 VAL A O 1
ATOM 1094 N N . THR A 1 140 ? 1.600 -0.058 -18.061 1.00 89.75 140 THR A N 1
ATOM 1095 C CA . THR A 1 140 ? 0.995 -0.432 -19.346 1.00 89.75 140 THR A CA 1
ATOM 1096 C C . THR A 1 140 ? -0.436 -0.905 -19.137 1.00 89.75 14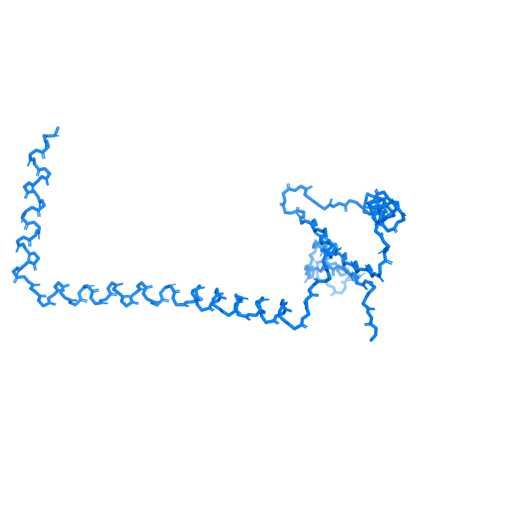0 THR A C 1
ATOM 1098 O O . THR A 1 140 ? -0.760 -1.426 -18.066 1.00 89.75 140 THR A O 1
ATOM 1101 N N . GLY A 1 141 ? -1.268 -0.749 -20.168 1.00 83.06 141 GLY A N 1
ATOM 1102 C CA . GLY A 1 141 ? -2.638 -1.268 -20.186 1.00 83.06 141 GLY A CA 1
ATOM 1103 C C . GLY A 1 141 ? -3.684 -0.392 -19.494 1.00 83.06 141 GLY A C 1
ATOM 1104 O O . GLY A 1 141 ? -4.788 -0.868 -19.237 1.00 83.06 141 GLY A O 1
ATOM 1105 N N . PHE A 1 142 ? -3.356 0.869 -19.194 1.00 78.81 142 PHE A N 1
ATOM 1106 C CA . PHE A 1 142 ? -4.390 1.876 -18.962 1.00 78.81 142 PHE A CA 1
ATOM 1107 C C . PHE A 1 142 ? -5.103 2.176 -20.286 1.00 78.81 142 PHE A C 1
ATOM 1109 O O . PHE A 1 142 ? -4.444 2.258 -21.321 1.00 78.81 142 PHE A O 1
ATOM 1116 N N . GLU A 1 143 ? -6.431 2.278 -20.241 1.00 65.06 143 GLU A N 1
ATOM 1117 C CA . GLU A 1 143 ? -7.215 2.884 -21.324 1.00 65.06 143 GLU A CA 1
ATOM 1118 C C . GLU A 1 143 ? -6.852 4.372 -21.441 1.00 65.06 143 GLU A C 1
ATOM 1120 O O . GLU A 1 143 ? -6.546 5.002 -20.423 1.00 65.06 143 GLU A O 1
ATOM 1125 N N . ASP A 1 144 ? -6.858 4.892 -22.672 1.00 44.19 144 ASP A N 1
ATOM 1126 C CA . ASP A 1 144 ? -6.798 6.335 -22.954 1.00 44.19 144 ASP A CA 1
ATOM 1127 C C . ASP A 1 144 ? -8.029 7.071 -22.393 1.00 44.19 144 ASP A C 1
ATOM 1129 O O . ASP A 1 144 ? -9.153 6.516 -22.485 1.00 44.19 144 ASP A O 1
#

Foldseek 3Di:
DDPVVVVVVVVVVVVVCVVPVVVNVVVVVVVVVVVCVVVVVVVVVVVVVVVVVVVCCVVCVPPPPDDDDDDDCPPPHDDDPVVVVVVVCCVPPPVCVVVVHDDPFDKDKDKDDWDFAFDPDVPDVDRPDGPDTDMDMDMDTDDD

Secondary structure (DSSP, 8-state):
--HHHHHHHHHHHHHHHHHSHHHHHHHHHHHHHHHHHHHHHHHHHHHHHHHHHHHHHHHS---TT-------TTTT-PPPHHHHHHHHHIIIIIHHHHHT-------EEEE---EEE--SSTTSS-TTS--EEE--EEEE----

Radius of gyration: 29.28 Å; chains: 1; bounding box: 54×41×74 Å

pLDDT: mean 82.67, std 10.59, range [44.19, 97.62]